Protein AF-A0A455SXG9-F1 (afdb_monomer)

Foldseek 3Di:
DDDDPDPPDPPPPDPDLAQDAQDLVLLLLLLVVVVVDQLCVSCVLVVHHSVVSVVSVVSNCVSNVNDDPVSVNVVHDPVPRDVVSVVVSVVSDDDPPPPD

Structure (mmCIF, N/CA/C/O backbone):
data_AF-A0A455SXG9-F1
#
_entry.id   AF-A0A455SXG9-F1
#
loop_
_atom_site.group_PDB
_atom_site.id
_atom_site.type_symbol
_atom_site.label_atom_id
_atom_site.label_alt_id
_atom_site.label_comp_id
_atom_site.label_as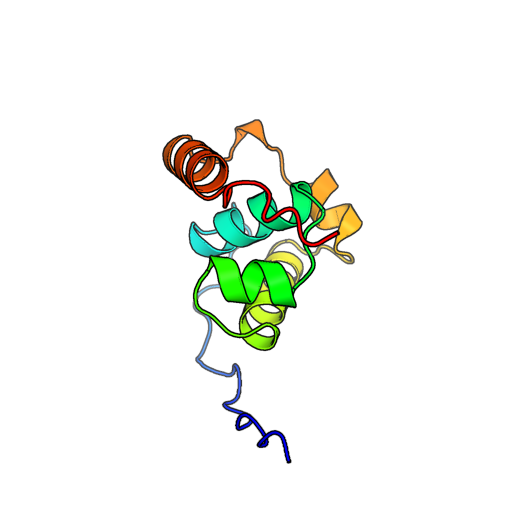ym_id
_atom_site.label_entity_id
_atom_site.label_seq_id
_atom_site.pdbx_PDB_ins_code
_atom_site.Cartn_x
_atom_site.Cartn_y
_atom_site.Cartn_z
_atom_site.occupancy
_atom_site.B_iso_or_equiv
_atom_site.auth_seq_id
_atom_site.auth_comp_id
_atom_site.auth_asym_id
_atom_site.auth_atom_id
_atom_site.pdbx_PDB_model_num
ATOM 1 N N . MET A 1 1 ? -14.819 -14.625 23.506 1.00 37.31 1 MET A N 1
ATOM 2 C CA . MET A 1 1 ? -15.278 -15.018 22.153 1.00 37.31 1 MET A CA 1
ATOM 3 C C . MET A 1 1 ? -15.142 -13.822 21.215 1.00 37.31 1 MET A C 1
ATOM 5 O O . MET A 1 1 ? -15.793 -12.818 21.462 1.00 37.31 1 MET A O 1
ATOM 9 N N . LYS A 1 2 ? -14.296 -13.869 20.178 1.00 40.19 2 LYS A N 1
ATOM 10 C CA . LYS A 1 2 ? -14.354 -12.903 19.065 1.00 40.19 2 LYS A CA 1
ATOM 11 C C . LYS A 1 2 ? -14.509 -13.703 17.779 1.00 40.19 2 LYS A C 1
ATOM 13 O O . LYS A 1 2 ? -13.646 -14.502 17.432 1.00 40.19 2 LYS A O 1
ATOM 18 N N . GLY A 1 3 ? -15.698 -13.568 17.201 1.00 30.19 3 GLY A N 1
ATOM 19 C CA . GLY A 1 3 ? -16.208 -14.388 16.118 1.00 30.19 3 GLY A CA 1
ATOM 20 C C . GLY A 1 3 ? -15.330 -14.326 14.879 1.00 30.19 3 GLY A C 1
ATOM 21 O O . GLY A 1 3 ? -15.020 -13.258 14.359 1.00 30.19 3 GLY A O 1
ATOM 22 N N . SER A 1 4 ? -14.970 -15.520 14.431 1.00 43.25 4 SER A N 1
ATOM 23 C CA . SER A 1 4 ? -14.672 -15.944 13.072 1.00 43.25 4 SER A CA 1
ATOM 24 C C . SER A 1 4 ? -15.289 -15.017 12.016 1.00 43.25 4 SER A C 1
ATOM 26 O O . SER A 1 4 ? -16.421 -15.228 11.583 1.00 43.25 4 SER A O 1
ATOM 28 N N . SER A 1 5 ? -14.561 -13.989 11.569 1.00 4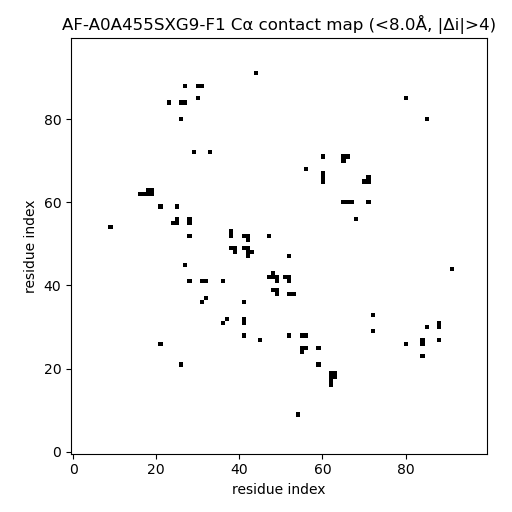4.16 5 SER A N 1
ATOM 29 C CA . SER A 1 5 ? -14.992 -13.221 10.399 1.00 44.16 5 SER A CA 1
ATOM 30 C C . SER A 1 5 ? -14.708 -14.064 9.161 1.00 44.16 5 SER A C 1
ATOM 32 O O . SER A 1 5 ? -13.595 -14.118 8.642 1.00 44.16 5 SER A O 1
ATOM 34 N N . GLN A 1 6 ? -15.737 -14.837 8.820 1.00 45.94 6 GLN A N 1
ATOM 35 C CA . GLN A 1 6 ? -15.998 -15.583 7.601 1.00 45.94 6 GLN A CA 1
ATOM 36 C C . GLN A 1 6 ? -14.950 -15.384 6.494 1.00 45.94 6 GLN A C 1
ATOM 38 O O . GLN A 1 6 ? -14.836 -14.310 5.898 1.00 45.94 6 GLN A O 1
ATOM 43 N N . ARG A 1 7 ? -14.270 -16.479 6.131 1.00 47.94 7 ARG A N 1
ATOM 44 C CA . ARG A 1 7 ? -13.523 -16.607 4.875 1.00 47.94 7 ARG A CA 1
ATOM 45 C C . ARG A 1 7 ? -14.490 -16.382 3.704 1.00 47.94 7 ARG A C 1
ATOM 47 O O . ARG A 1 7 ? -15.130 -17.318 3.235 1.00 47.94 7 ARG A O 1
ATOM 54 N N . ARG A 1 8 ? -14.623 -15.146 3.221 1.00 52.22 8 ARG A N 1
ATOM 55 C CA . ARG A 1 8 ? -15.185 -14.875 1.893 1.00 52.22 8 ARG A CA 1
ATOM 56 C C . ARG A 1 8 ? -14.018 -14.775 0.927 1.00 52.22 8 ARG A C 1
ATOM 58 O O . ARG A 1 8 ? -13.265 -13.808 0.954 1.00 52.22 8 ARG A O 1
ATOM 65 N N . GLY A 1 9 ? -13.841 -15.838 0.145 1.00 47.56 9 GLY A N 1
ATOM 66 C CA . GLY A 1 9 ? -12.748 -16.001 -0.803 1.00 47.56 9 GLY A CA 1
ATOM 67 C C . GLY A 1 9 ? -12.550 -14.762 -1.673 1.00 47.56 9 GLY A C 1
ATOM 68 O O . GLY A 1 9 ? -13.478 -14.279 -2.319 1.00 47.56 9 GLY A O 1
ATOM 69 N N . PHE A 1 10 ? -11.306 -14.288 -1.730 1.00 53.62 10 PHE A N 1
ATOM 70 C CA . PHE A 1 10 ? -10.842 -13.187 -2.583 1.00 53.62 10 PHE A CA 1
ATOM 71 C C . PHE A 1 10 ? -10.806 -13.553 -4.083 1.00 53.62 10 PHE A C 1
ATOM 73 O O . PHE A 1 10 ? -10.069 -12.953 -4.868 1.00 53.62 10 PHE A O 1
ATOM 80 N N . HIS A 1 11 ? -11.622 -14.523 -4.496 1.00 55.16 11 HIS A N 1
ATOM 81 C CA . HIS A 1 11 ? -11.737 -15.034 -5.855 1.00 55.16 11 HIS A CA 1
ATOM 82 C C . HIS A 1 11 ? -12.941 -14.404 -6.568 1.00 55.16 11 HIS A C 1
ATOM 84 O O . HIS A 1 11 ? -13.778 -15.105 -7.129 1.00 55.16 11 HIS A O 1
ATOM 90 N N . ARG A 1 12 ? -13.061 -13.071 -6.568 1.00 53.38 12 ARG A N 1
ATOM 91 C CA . ARG A 1 12 ? -13.802 -12.416 -7.655 1.00 53.38 12 ARG A CA 1
ATOM 92 C C . ARG A 1 12 ? -12.793 -12.071 -8.729 1.00 53.38 12 ARG A C 1
ATOM 94 O O . ARG A 1 12 ? -11.896 -11.275 -8.499 1.00 53.38 12 ARG A O 1
ATOM 101 N N . LYS A 1 13 ? -12.936 -12.778 -9.847 1.00 54.00 13 LYS A N 1
ATOM 102 C CA . LYS A 1 13 ? -12.189 -12.694 -11.104 1.00 54.00 13 LYS A CA 1
ATOM 103 C C . LYS A 1 13 ? -11.677 -11.265 -11.332 1.00 54.00 13 LYS A C 1
ATOM 105 O O . LYS A 1 13 ? -12.444 -10.375 -11.687 1.00 54.00 13 LYS A O 1
ATOM 110 N N . TRP A 1 14 ? -10.400 -11.046 -11.028 1.00 58.59 14 TRP A N 1
ATOM 111 C CA . TRP A 1 14 ? -9.738 -9.761 -11.226 1.00 58.59 14 TRP A CA 1
ATOM 112 C C . TRP A 1 14 ? -9.546 -9.580 -12.734 1.00 58.59 14 TRP A C 1
ATOM 114 O O . TRP A 1 14 ? -9.048 -10.499 -13.381 1.00 58.59 14 TRP A O 1
ATOM 124 N N . GLY A 1 15 ? -10.014 -8.450 -13.277 1.00 57.44 15 GLY A N 1
ATOM 125 C CA . GLY A 1 15 ? -9.903 -8.093 -14.698 1.00 57.44 15 GLY A CA 1
ATOM 126 C C . GLY A 1 15 ? -8.451 -8.018 -15.203 1.00 57.44 15 GLY A C 1
ATOM 127 O O . GLY A 1 15 ? -7.535 -8.369 -14.454 1.00 57.44 15 GLY A O 1
ATOM 128 N N . PRO A 1 16 ? -8.226 -7.586 -16.460 1.00 57.19 16 PRO A N 1
ATOM 129 C CA . PRO A 1 16 ? -6.932 -7.697 -17.134 1.00 57.19 16 PRO A CA 1
ATOM 130 C C . PRO A 1 16 ? -5.786 -7.182 -16.253 1.00 57.19 16 PRO A C 1
ATOM 132 O O . PRO A 1 16 ? -5.835 -6.084 -15.698 1.00 57.19 16 PRO A O 1
ATOM 135 N N . ARG A 1 17 ? -4.784 -8.048 -16.065 1.00 64.31 17 ARG A N 1
ATOM 136 C CA . ARG A 1 17 ? -3.672 -7.918 -15.108 1.00 64.31 17 ARG A CA 1
ATOM 137 C C . ARG A 1 17 ? -2.583 -6.957 -15.589 1.00 64.31 17 ARG A C 1
ATOM 139 O O . ARG A 1 17 ? -1.419 -7.141 -15.251 1.00 64.31 17 ARG A O 1
ATOM 146 N N . GLU A 1 18 ? -2.937 -5.975 -16.406 1.00 68.69 18 GLU A N 1
ATOM 147 C CA . GLU A 1 18 ? -1.939 -5.129 -17.045 1.00 68.69 18 GLU A CA 1
ATOM 148 C C . GLU A 1 18 ? -1.164 -4.327 -15.986 1.00 68.69 18 GLU A C 1
ATOM 150 O O . GLU A 1 18 ? -1.779 -3.687 -15.112 1.00 68.69 18 GLU A O 1
ATOM 155 N N . PRO A 1 19 ? 0.180 -4.393 -16.009 1.00 73.50 19 PRO A N 1
ATOM 156 C CA . PRO A 1 19 ? 1.005 -3.581 -15.135 1.00 73.50 19 PRO A CA 1
ATOM 157 C C . PRO A 1 19 ? 0.702 -2.110 -15.410 1.00 73.50 19 PRO A C 1
ATOM 159 O O . PRO A 1 19 ? 0.673 -1.653 -16.548 1.00 73.50 19 PRO A O 1
ATOM 162 N N . GLY A 1 20 ? 0.425 -1.370 -14.347 1.00 80.12 20 GLY A N 1
ATOM 163 C CA . GLY A 1 20 ? 0.029 0.027 -14.426 1.00 80.12 20 GLY A CA 1
ATOM 164 C C . GLY A 1 20 ? 0.003 0.648 -13.037 1.00 80.12 20 GLY A C 1
ATOM 165 O O . GLY A 1 20 ? 0.141 -0.077 -12.044 1.00 80.12 20 GLY A O 1
ATOM 166 N N . PRO A 1 21 ? -0.193 1.970 -12.939 1.00 82.31 21 PRO A N 1
ATOM 167 C CA . PRO A 1 21 ? -0.143 2.672 -11.665 1.00 82.31 21 PRO A CA 1
ATOM 168 C C . PRO A 1 21 ? -1.161 2.102 -10.661 1.00 82.31 21 PRO A C 1
ATOM 170 O O . PRO A 1 21 ? -2.152 1.462 -11.059 1.00 82.31 21 PRO A O 1
ATOM 173 N N . PRO A 1 22 ? -0.941 2.297 -9.348 1.00 87.31 22 PRO A N 1
ATOM 174 C CA . PRO A 1 22 ? -1.894 1.882 -8.328 1.00 87.31 22 PRO A CA 1
ATOM 175 C C . PRO A 1 22 ? -3.287 2.453 -8.610 1.00 87.31 22 PRO A C 1
ATOM 177 O O . PRO A 1 22 ? -3.448 3.586 -9.061 1.00 87.31 22 PRO A O 1
ATOM 180 N N . ARG A 1 23 ? -4.325 1.658 -8.357 1.00 86.81 23 ARG A N 1
ATOM 181 C CA . ARG A 1 23 ? -5.715 2.136 -8.417 1.00 86.81 23 ARG A CA 1
ATOM 182 C C . ARG A 1 23 ? -6.026 3.037 -7.218 1.00 86.81 23 ARG A C 1
ATOM 184 O O . ARG A 1 23 ? -5.338 2.925 -6.210 1.00 86.81 23 ARG A O 1
ATOM 191 N N . PRO A 1 24 ? -7.109 3.835 -7.228 1.00 85.50 24 PRO A N 1
ATOM 192 C CA . PRO A 1 24 ? -7.414 4.757 -6.127 1.00 85.50 24 PRO A CA 1
ATOM 193 C C . PRO A 1 24 ? -7.416 4.109 -4.731 1.00 85.50 24 PRO A C 1
ATOM 195 O O . PRO A 1 24 ? -6.795 4.618 -3.807 1.00 85.50 24 PRO A O 1
ATOM 198 N N . ARG A 1 25 ? -8.022 2.922 -4.583 1.00 85.81 25 ARG A N 1
ATOM 199 C CA . ARG A 1 25 ? -7.998 2.173 -3.310 1.00 85.81 25 ARG A CA 1
ATOM 200 C C . ARG A 1 25 ? -6.620 1.619 -2.946 1.00 85.81 25 ARG A C 1
ATOM 202 O O . ARG A 1 25 ? -6.327 1.447 -1.772 1.00 85.81 25 ARG A O 1
ATOM 209 N N . GLU A 1 26 ? -5.788 1.314 -3.935 1.00 90.06 26 GLU A N 1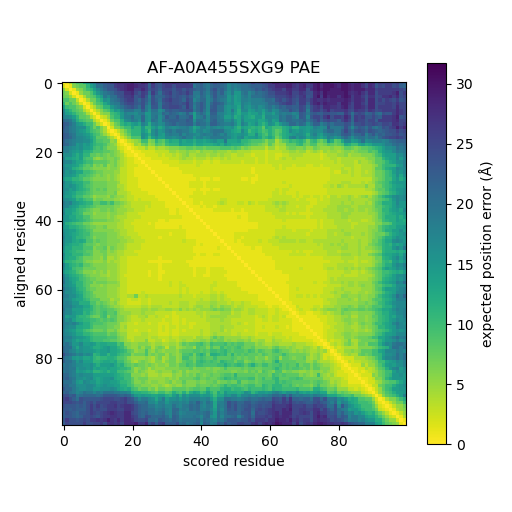
ATOM 210 C CA . GLU A 1 26 ? -4.410 0.863 -3.711 1.00 90.06 26 GLU A CA 1
ATOM 211 C C . GLU A 1 26 ? -3.519 2.044 -3.315 1.00 90.06 26 GLU A C 1
ATOM 213 O O . GLU A 1 26 ? -2.707 1.897 -2.410 1.00 90.06 26 GLU A O 1
ATOM 218 N N . TRP A 1 27 ? -3.733 3.222 -3.910 1.00 90.88 27 TRP A N 1
ATOM 219 C CA . TRP A 1 27 ? -3.132 4.479 -3.467 1.00 90.88 27 TRP A CA 1
ATOM 220 C C . TRP A 1 27 ? -3.499 4.797 -2.021 1.00 90.88 27 TRP A C 1
ATOM 222 O O . TRP A 1 27 ? -2.597 5.037 -1.232 1.00 90.88 27 TRP A O 1
ATOM 232 N N . GLU A 1 28 ? -4.778 4.717 -1.639 1.00 89.12 28 GLU A N 1
ATOM 233 C CA . GLU A 1 28 ? -5.201 4.907 -0.240 1.00 89.12 28 GLU A CA 1
ATOM 234 C C . GLU A 1 28 ? -4.417 3.993 0.722 1.00 89.12 28 GLU A C 1
ATOM 236 O O . GLU A 1 28 ? -3.896 4.466 1.730 1.00 89.12 28 GLU A O 1
ATOM 241 N N . VAL A 1 29 ? -4.247 2.709 0.383 1.00 91.12 29 VAL A N 1
ATOM 242 C CA . VAL A 1 29 ? -3.432 1.784 1.189 1.00 91.12 29 VAL A CA 1
ATOM 243 C C . VAL A 1 29 ? -1.966 2.221 1.225 1.00 91.12 29 VAL A C 1
ATOM 245 O O . VAL A 1 29 ? -1.393 2.311 2.304 1.00 91.12 29 VAL A O 1
ATOM 248 N N . LEU A 1 30 ? -1.346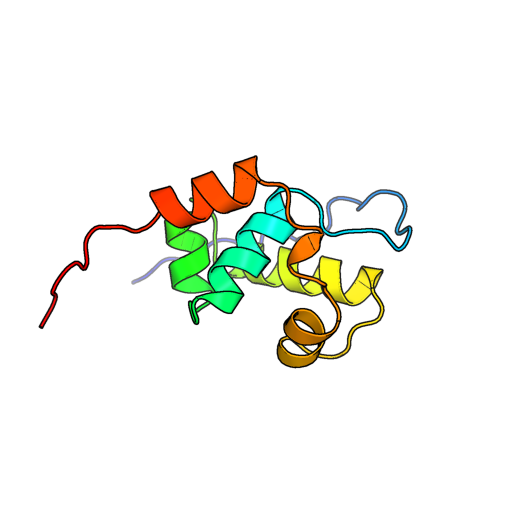 2.523 0.080 1.00 90.62 30 LEU A N 1
ATOM 249 C CA . LEU A 1 30 ? 0.059 2.947 0.010 1.00 90.62 30 LEU A CA 1
ATOM 250 C C . LEU A 1 30 ? 0.340 4.215 0.821 1.00 90.62 30 LEU A C 1
ATOM 252 O O . LEU A 1 30 ? 1.356 4.280 1.510 1.00 90.62 30 LEU A O 1
ATOM 256 N N . LEU A 1 31 ? -0.559 5.199 0.752 1.00 88.50 31 LEU A N 1
ATOM 257 C CA . LEU A 1 31 ? -0.479 6.452 1.501 1.00 88.50 31 LEU A CA 1
ATOM 258 C C . LEU A 1 31 ? -0.401 6.174 3.005 1.00 88.50 31 LEU A C 1
ATOM 260 O O . LEU A 1 31 ? 0.465 6.707 3.693 1.00 88.50 31 LEU A O 1
ATOM 264 N N . LEU A 1 32 ? -1.269 5.294 3.503 1.00 88.62 32 LEU A N 1
ATOM 265 C CA . LEU A 1 32 ? -1.320 4.939 4.917 1.00 88.62 32 LEU A CA 1
ATOM 266 C C . LEU A 1 32 ? -0.150 4.032 5.333 1.00 88.62 32 LEU A C 1
ATOM 268 O O . LEU A 1 32 ? 0.412 4.220 6.408 1.00 88.62 32 LEU A O 1
ATOM 272 N N . LEU A 1 33 ? 0.298 3.120 4.462 1.00 89.75 33 LEU A N 1
ATOM 273 C CA . LEU A 1 33 ? 1.504 2.317 4.700 1.00 89.75 33 LEU A CA 1
ATOM 274 C C . LEU A 1 33 ? 2.759 3.191 4.837 1.00 89.75 33 LEU A C 1
ATOM 276 O O . LEU A 1 33 ? 3.634 2.856 5.632 1.00 89.75 33 LEU A O 1
ATOM 280 N N . ARG A 1 34 ? 2.859 4.285 4.067 1.00 88.12 34 ARG A N 1
ATOM 281 C CA . ARG A 1 34 ? 3.967 5.256 4.150 1.00 88.12 34 ARG A CA 1
ATOM 282 C C . ARG A 1 34 ? 3.952 6.082 5.428 1.00 88.12 34 ARG A C 1
ATOM 284 O O . ARG A 1 34 ? 5.010 6.518 5.859 1.00 88.12 34 ARG A O 1
ATOM 291 N N . GLN A 1 35 ? 2.785 6.250 6.046 1.00 86.19 35 GLN A N 1
ATOM 292 C CA . GLN A 1 35 ? 2.654 6.860 7.373 1.00 86.19 35 GLN A CA 1
ATOM 293 C C . GLN A 1 35 ? 3.089 5.911 8.504 1.00 86.19 35 GLN A C 1
ATOM 295 O O . GLN A 1 35 ? 3.025 6.290 9.666 1.00 86.19 35 GLN A O 1
ATOM 300 N N . GLY A 1 36 ? 3.520 4.686 8.182 1.00 89.25 36 GLY A N 1
ATOM 301 C CA . GLY A 1 36 ? 3.943 3.690 9.165 1.00 89.25 36 GLY A CA 1
ATOM 302 C C . GLY A 1 36 ? 2.803 2.850 9.738 1.00 89.25 36 GLY A C 1
ATOM 303 O O . GLY A 1 36 ? 3.063 2.017 10.597 1.00 89.25 36 GLY A O 1
ATOM 304 N N . LEU A 1 37 ? 1.572 3.014 9.243 1.00 90.69 37 LEU A N 1
ATOM 305 C CA . LEU A 1 37 ? 0.423 2.288 9.776 1.00 90.69 37 LEU A CA 1
ATOM 306 C C . LEU A 1 37 ? 0.470 0.789 9.462 1.00 90.69 37 LEU A C 1
ATOM 308 O O . LEU A 1 37 ? 0.952 0.343 8.406 1.00 90.69 37 LEU A O 1
ATOM 312 N N . GLU A 1 38 ? -0.088 0.016 10.385 1.00 92.06 38 GLU A N 1
ATOM 313 C CA . GLU A 1 38 ? -0.303 -1.419 10.248 1.00 92.06 38 GLU A CA 1
ATOM 314 C C . GLU A 1 38 ? -1.615 -1.740 9.516 1.00 92.06 38 GLU A C 1
ATOM 316 O O . GLU A 1 38 ? -2.527 -0.917 9.414 1.00 92.06 38 GLU A O 1
ATOM 321 N N . ASP A 1 39 ? -1.741 -2.970 9.003 1.00 91.44 39 ASP A N 1
ATOM 322 C CA . ASP A 1 39 ? -2.906 -3.403 8.217 1.00 91.44 39 ASP A CA 1
ATOM 323 C C . ASP A 1 39 ? -4.239 -3.188 8.956 1.00 91.44 39 ASP A C 1
ATOM 325 O O . ASP A 1 39 ? -5.247 -2.862 8.328 1.00 91.44 39 ASP A O 1
ATOM 329 N N . ASP A 1 40 ? -4.253 -3.378 10.279 1.00 90.69 40 ASP A N 1
ATOM 330 C CA . ASP A 1 40 ? -5.433 -3.203 11.129 1.00 90.69 40 ASP A CA 1
ATOM 331 C C . ASP A 1 40 ? -5.828 -1.729 11.289 1.00 90.69 40 ASP A C 1
ATOM 333 O O . ASP A 1 40 ? -7.015 -1.397 11.266 1.00 90.69 40 ASP A O 1
ATOM 337 N N . GLU A 1 41 ? -4.858 -0.824 11.387 1.00 91.25 41 GLU A N 1
ATOM 338 C CA . GLU A 1 41 ? -5.104 0.619 11.460 1.00 91.25 41 GLU A CA 1
ATOM 339 C C . GLU A 1 41 ? -5.588 1.159 10.112 1.00 91.25 41 GLU A C 1
ATOM 341 O O . GLU A 1 41 ? -6.564 1.909 10.042 1.00 91.25 41 GLU A O 1
ATOM 346 N N . ILE A 1 42 ? -4.966 0.699 9.024 1.00 90.06 42 ILE A N 1
ATOM 347 C CA . ILE A 1 42 ? -5.381 0.990 7.647 1.00 90.06 42 ILE A CA 1
ATOM 348 C C . ILE A 1 42 ? -6.816 0.516 7.422 1.00 90.06 42 ILE A C 1
ATOM 350 O O . ILE A 1 42 ? -7.645 1.254 6.889 1.00 90.06 42 ILE A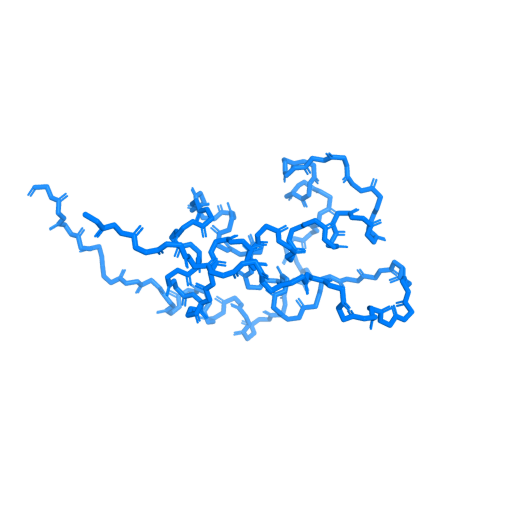 O 1
ATOM 354 N N . ALA A 1 43 ? -7.130 -0.703 7.861 1.00 88.56 43 ALA A N 1
ATOM 355 C CA . ALA A 1 43 ? -8.459 -1.281 7.747 1.00 88.56 43 ALA A CA 1
ATOM 356 C C . ALA A 1 43 ? -9.515 -0.436 8.467 1.00 88.56 43 ALA A C 1
ATOM 358 O O . ALA A 1 43 ? -10.545 -0.119 7.867 1.00 88.56 43 ALA A O 1
ATOM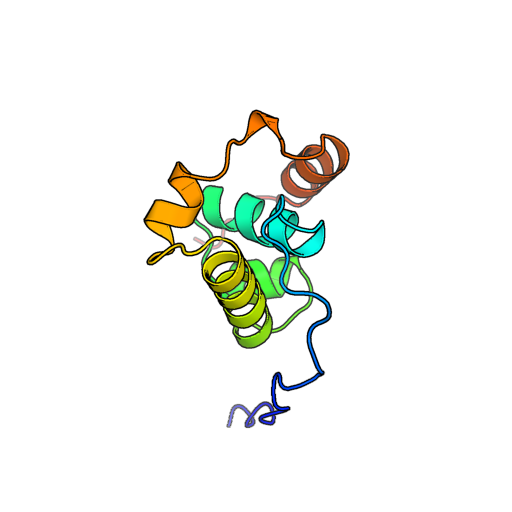 359 N N . ARG A 1 44 ? -9.237 -0.009 9.708 1.00 89.56 44 ARG A N 1
ATOM 360 C CA . ARG A 1 44 ? -10.118 0.890 10.473 1.00 89.56 44 ARG A CA 1
ATOM 361 C C . ARG A 1 44 ? -10.339 2.213 9.743 1.00 89.56 44 ARG A C 1
ATOM 363 O O . ARG A 1 44 ? -11.482 2.629 9.582 1.00 89.56 44 ARG A O 1
ATOM 370 N N . ARG A 1 45 ? -9.269 2.836 9.244 1.00 87.38 45 ARG A N 1
ATOM 371 C CA . ARG A 1 45 ? -9.317 4.149 8.576 1.00 87.38 45 ARG A CA 1
ATOM 372 C C . ARG A 1 45 ? -10.032 4.106 7.223 1.00 87.38 45 ARG A C 1
ATOM 374 O O . ARG A 1 45 ? -10.679 5.071 6.834 1.00 87.38 45 ARG A O 1
ATOM 381 N N . MET A 1 46 ? -9.952 2.976 6.520 1.00 86.94 46 MET A N 1
ATOM 382 C CA . MET A 1 46 ? -10.622 2.751 5.233 1.00 86.94 46 MET A CA 1
ATOM 383 C C . MET A 1 46 ? -12.021 2.118 5.356 1.00 86.94 46 MET A C 1
ATOM 385 O O . MET A 1 46 ? -12.700 1.965 4.338 1.00 86.94 46 MET A O 1
ATOM 389 N N . GLY A 1 47 ? -12.456 1.720 6.559 1.00 86.75 47 GLY A N 1
ATOM 390 C CA . GLY A 1 47 ? -13.738 1.036 6.779 1.00 86.75 47 GLY A CA 1
ATOM 391 C C . GLY A 1 47 ? -13.812 -0.369 6.161 1.00 86.75 47 GLY A C 1
ATOM 392 O O . GLY A 1 47 ? -14.877 -0.799 5.719 1.00 86.75 47 GLY A O 1
ATOM 393 N N . ILE A 1 48 ? -12.683 -1.081 6.082 1.00 87.00 48 ILE A N 1
ATOM 394 C CA . ILE A 1 48 ? -12.572 -2.440 5.518 1.00 87.00 48 ILE A CA 1
ATOM 395 C C . ILE A 1 48 ? -11.925 -3.401 6.527 1.00 87.00 48 ILE A C 1
ATOM 397 O O . ILE A 1 48 ? -11.686 -3.045 7.673 1.00 87.00 48 ILE A O 1
ATOM 401 N N . THR A 1 49 ? -11.654 -4.648 6.127 1.00 88.69 49 THR A N 1
ATOM 402 C CA . THR A 1 49 ? -10.947 -5.623 6.982 1.00 88.69 49 THR A CA 1
ATOM 403 C C . THR A 1 49 ? -9.444 -5.631 6.699 1.00 88.69 49 THR A C 1
ATOM 405 O O . THR A 1 49 ? -9.040 -5.412 5.555 1.00 88.69 49 THR A O 1
ATOM 408 N N . ALA A 1 50 ? -8.615 -5.989 7.687 1.00 90.00 50 ALA A N 1
ATOM 409 C CA . ALA A 1 50 ? -7.167 -6.158 7.498 1.00 90.00 50 ALA A CA 1
ATOM 410 C C . ALA A 1 50 ? -6.836 -7.191 6.402 1.00 90.00 50 ALA A C 1
ATOM 412 O O . ALA A 1 50 ? -5.912 -7.017 5.611 1.00 90.00 50 ALA A O 1
ATOM 413 N N . SER A 1 51 ? -7.657 -8.239 6.264 1.00 87.44 51 SER A N 1
ATOM 414 C CA . SER A 1 51 ? -7.525 -9.203 5.162 1.00 87.44 51 SER A CA 1
ATOM 415 C C . SER A 1 51 ? -7.762 -8.556 3.792 1.00 87.44 51 SER A C 1
ATOM 417 O O . SER A 1 51 ? -7.083 -8.890 2.822 1.00 87.44 51 SER A O 1
ATOM 419 N N . THR A 1 52 ? -8.698 -7.606 3.702 1.00 89.38 52 THR A N 1
ATOM 420 C CA . THR A 1 52 ? -8.942 -6.826 2.481 1.00 89.38 52 THR A CA 1
ATOM 421 C C . THR A 1 52 ? -7.746 -5.932 2.156 1.00 89.38 52 THR A C 1
ATOM 423 O O . THR A 1 52 ? -7.334 -5.897 0.997 1.00 89.38 52 THR A O 1
ATOM 426 N N . VAL A 1 53 ? -7.141 -5.286 3.161 1.00 92.06 53 VAL A N 1
ATOM 427 C CA . VAL A 1 53 ? -5.905 -4.492 3.011 1.00 92.06 53 VAL A CA 1
ATOM 428 C C . VAL A 1 53 ? -4.771 -5.353 2.451 1.00 92.06 53 VAL A C 1
ATOM 430 O O . VAL A 1 53 ? -4.220 -5.032 1.399 1.00 92.06 53 VAL A O 1
ATOM 433 N N . ARG A 1 54 ? -4.493 -6.510 3.065 1.00 91.25 54 ARG A N 1
ATOM 434 C CA . ARG A 1 54 ? -3.489 -7.469 2.563 1.00 91.25 54 ARG A CA 1
ATOM 435 C C . ARG A 1 54 ? -3.779 -7.912 1.133 1.00 91.25 54 ARG A C 1
ATOM 437 O O . ARG A 1 54 ? -2.860 -8.029 0.328 1.00 91.25 54 ARG A O 1
ATOM 444 N N . GLY A 1 55 ? -5.053 -8.109 0.796 1.00 90.38 55 GLY A N 1
ATOM 445 C CA . GLY A 1 55 ? -5.494 -8.404 -0.565 1.00 90.38 55 GLY A CA 1
ATOM 446 C C . GLY A 1 55 ? -5.179 -7.282 -1.560 1.00 90.38 55 GLY A C 1
ATOM 447 O O . GLY A 1 55 ? -4.740 -7.571 -2.672 1.00 90.38 55 GLY A O 1
ATOM 448 N N . HIS A 1 56 ? -5.363 -6.015 -1.176 1.00 90.1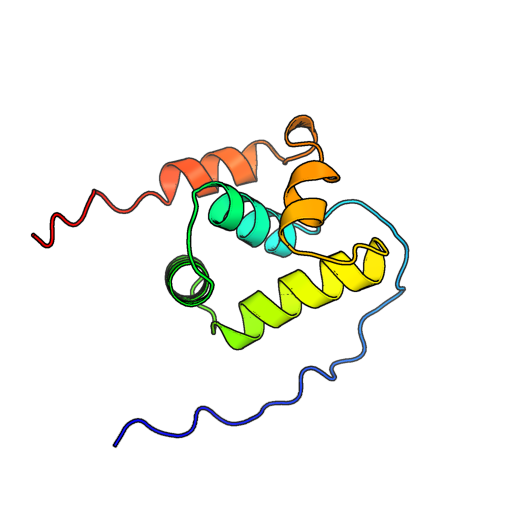2 56 HIS A N 1
ATOM 449 C CA . HIS A 1 56 ? -4.962 -4.867 -1.995 1.00 90.12 56 HIS A CA 1
ATOM 450 C C . HIS A 1 56 ? -3.443 -4.830 -2.210 1.00 90.12 56 HIS A C 1
ATOM 452 O O . HIS A 1 56 ? -2.999 -4.729 -3.352 1.00 90.12 56 HIS A O 1
ATOM 458 N N . ILE A 1 57 ? -2.656 -4.998 -1.141 1.00 91.50 57 ILE A N 1
ATOM 459 C CA . ILE A 1 57 ? -1.184 -5.016 -1.200 1.00 91.50 57 ILE A CA 1
ATOM 460 C C . ILE A 1 57 ? -0.687 -6.162 -2.085 1.00 91.50 57 ILE A C 1
ATOM 462 O O . ILE A 1 57 ? 0.169 -5.953 -2.942 1.00 91.50 57 ILE A O 1
ATOM 466 N N . TYR A 1 58 ? -1.231 -7.367 -1.900 1.00 89.94 58 TYR A N 1
ATOM 467 C CA . TYR A 1 58 ? -0.873 -8.542 -2.692 1.00 89.94 58 TYR A CA 1
ATOM 468 C C . TYR A 1 58 ? -1.155 -8.327 -4.178 1.00 89.94 58 TYR A C 1
ATOM 470 O O . TYR A 1 58 ? -0.273 -8.563 -4.990 1.00 89.94 58 TYR A O 1
ATOM 478 N N . ARG A 1 59 ? -2.343 -7.832 -4.547 1.00 86.25 59 ARG A N 1
ATOM 479 C CA . ARG A 1 59 ? -2.682 -7.594 -5.962 1.00 86.25 59 ARG A CA 1
ATOM 480 C C . ARG A 1 59 ? -1.806 -6.542 -6.605 1.00 86.25 59 ARG A C 1
ATOM 482 O O . ARG A 1 59 ? -1.444 -6.686 -7.766 1.00 86.25 59 ARG A O 1
ATOM 489 N N . LEU A 1 60 ? -1.504 -5.478 -5.872 1.00 88.62 60 LEU A N 1
ATOM 490 C CA . LEU A 1 60 ? -0.631 -4.436 -6.377 1.00 88.62 60 LEU A CA 1
ATOM 491 C C . LEU A 1 60 ? 0.781 -4.989 -6.613 1.00 88.62 60 LEU A C 1
ATOM 493 O O . LEU A 1 60 ? 1.352 -4.764 -7.673 1.00 88.62 60 LEU A O 1
ATOM 497 N N . ARG A 1 61 ? 1.304 -5.771 -5.664 1.00 89.19 61 ARG A N 1
ATOM 498 C CA . ARG A 1 61 ? 2.596 -6.455 -5.789 1.00 89.19 61 ARG A CA 1
ATOM 499 C C . ARG A 1 61 ? 2.627 -7.453 -6.940 1.00 89.19 61 ARG A C 1
ATOM 501 O O . ARG A 1 61 ? 3.548 -7.398 -7.738 1.00 89.19 61 ARG A O 1
ATOM 508 N N . ASP A 1 62 ? 1.618 -8.312 -7.042 1.00 88.19 62 ASP A N 1
ATOM 509 C CA . ASP A 1 62 ? 1.476 -9.315 -8.103 1.00 88.19 62 ASP A CA 1
ATOM 510 C C . ASP A 1 62 ? 1.453 -8.653 -9.488 1.00 88.19 62 ASP A C 1
ATOM 512 O O . ASP A 1 62 ? 2.214 -9.027 -10.374 1.00 88.19 62 ASP A O 1
ATOM 516 N N . ARG A 1 63 ? 0.664 -7.581 -9.641 1.00 87.31 63 ARG A N 1
ATOM 517 C CA . ARG A 1 63 ? 0.547 -6.823 -10.894 1.00 87.31 63 ARG A CA 1
ATOM 518 C C . ARG A 1 63 ? 1.822 -6.068 -11.274 1.00 87.31 63 ARG A C 1
ATOM 520 O O . ARG A 1 63 ? 2.075 -5.880 -12.457 1.00 87.31 63 ARG A O 1
ATOM 527 N N . LEU A 1 64 ? 2.601 -5.616 -10.290 1.00 87.25 64 LEU A N 1
ATOM 528 C CA . LEU A 1 64 ? 3.854 -4.884 -10.507 1.00 87.25 64 LEU A CA 1
ATOM 529 C C . LEU A 1 64 ? 5.104 -5.782 -10.469 1.00 87.25 64 LEU A C 1
ATOM 531 O O . LEU A 1 64 ? 6.207 -5.279 -10.664 1.00 87.25 64 LEU A O 1
ATOM 535 N N . GLY A 1 65 ? 4.959 -7.084 -10.198 1.00 89.00 65 GLY A N 1
ATOM 536 C CA . GLY A 1 65 ? 6.085 -8.008 -10.033 1.00 89.00 65 GLY A CA 1
ATOM 537 C C . GLY A 1 65 ? 6.976 -7.698 -8.821 1.00 89.00 65 GLY A C 1
ATOM 538 O O . GLY A 1 65 ? 8.176 -7.947 -8.862 1.00 89.00 65 GLY A O 1
ATOM 539 N N . ILE A 1 66 ? 6.413 -7.120 -7.755 1.00 91.00 66 ILE A N 1
ATOM 540 C CA . ILE A 1 66 ? 7.160 -6.643 -6.582 1.00 91.00 66 ILE A CA 1
ATOM 541 C C . ILE A 1 66 ? 7.153 -7.686 -5.463 1.00 91.00 66 ILE A C 1
ATOM 543 O O . ILE A 1 66 ? 6.100 -8.126 -4.985 1.00 91.00 66 ILE A O 1
ATOM 547 N N . ALA A 1 67 ? 8.337 -8.027 -4.962 1.00 88.12 67 ALA A N 1
ATOM 548 C CA . ALA A 1 67 ? 8.497 -9.138 -4.038 1.00 88.12 67 ALA A CA 1
ATOM 549 C C . ALA A 1 67 ? 8.132 -8.780 -2.596 1.00 88.12 67 ALA A C 1
ATOM 551 O O . ALA A 1 67 ? 7.788 -9.673 -1.825 1.00 88.12 67 ALA A O 1
ATOM 552 N N . SER A 1 68 ? 8.151 -7.503 -2.201 1.00 88.38 68 SER A N 1
ATOM 553 C CA . SER A 1 68 ? 8.000 -7.127 -0.788 1.00 88.38 68 SER A CA 1
ATOM 554 C C . SER A 1 68 ? 7.321 -5.771 -0.557 1.00 88.38 68 SER A C 1
ATOM 556 O O . SER A 1 68 ? 7.271 -4.915 -1.435 1.00 88.38 68 SER A O 1
ATOM 558 N N . ARG A 1 69 ? 6.766 -5.573 0.653 1.00 86.44 69 ARG A N 1
ATOM 559 C CA . ARG A 1 69 ? 6.135 -4.301 1.071 1.00 86.44 69 ARG A CA 1
ATOM 560 C C . ARG A 1 69 ? 7.129 -3.140 1.019 1.00 86.44 69 ARG A C 1
ATOM 562 O O . ARG A 1 69 ? 6.756 -2.057 0.595 1.00 86.44 69 ARG A O 1
ATOM 569 N N . ALA A 1 70 ? 8.373 -3.358 1.441 1.00 88.06 70 ALA A N 1
ATOM 570 C CA . ALA A 1 70 ? 9.403 -2.322 1.404 1.00 88.06 70 ALA A CA 1
ATOM 571 C C . ALA A 1 70 ? 9.724 -1.906 -0.039 1.00 88.06 70 ALA A C 1
ATOM 573 O O . ALA A 1 70 ? 9.694 -0.722 -0.362 1.00 88.06 70 ALA A O 1
ATOM 574 N N . GLU A 1 71 ? 9.924 -2.883 -0.927 1.00 88.88 71 GLU A N 1
ATOM 575 C CA . GLU A 1 71 ? 10.159 -2.632 -2.351 1.00 88.88 71 GLU A CA 1
ATOM 576 C C . GLU A 1 71 ? 8.967 -1.923 -3.012 1.00 88.88 71 GLU A C 1
ATOM 578 O O . GLU A 1 71 ? 9.154 -1.046 -3.850 1.00 88.88 71 GLU A O 1
ATOM 583 N N . LEU A 1 72 ? 7.739 -2.223 -2.577 1.00 88.75 72 LEU A N 1
ATOM 584 C CA . LEU A 1 72 ? 6.531 -1.532 -3.026 1.00 88.75 72 LEU A CA 1
ATOM 585 C C . LEU A 1 72 ? 6.586 -0.028 -2.738 1.00 88.75 72 LEU A C 1
ATOM 587 O O . LEU A 1 72 ? 6.246 0.781 -3.598 1.00 88.75 72 LEU A O 1
ATOM 591 N N . LEU A 1 73 ? 7.035 0.348 -1.539 1.00 88.38 73 LEU A N 1
ATOM 592 C CA . LEU A 1 73 ? 7.166 1.749 -1.149 1.00 88.38 73 LEU A CA 1
ATOM 593 C C . LEU A 1 73 ? 8.300 2.458 -1.894 1.00 88.38 73 LEU A C 1
ATOM 595 O O . LEU A 1 73 ? 8.176 3.653 -2.136 1.00 88.38 73 LEU A O 1
ATOM 599 N N . GLN A 1 74 ? 9.358 1.737 -2.271 1.00 88.25 74 GLN A N 1
ATOM 600 C CA . GLN A 1 74 ? 10.500 2.281 -3.011 1.00 88.25 74 GLN A CA 1
ATOM 601 C C . GLN A 1 74 ? 10.220 2.446 -4.511 1.00 88.25 74 GLN A C 1
ATOM 603 O O . GLN A 1 74 ? 10.590 3.457 -5.097 1.00 88.25 74 GLN A O 1
ATOM 608 N N . ARG A 1 75 ? 9.579 1.455 -5.144 1.00 86.69 75 ARG A N 1
ATOM 609 C CA . ARG A 1 75 ? 9.342 1.416 -6.599 1.00 86.69 75 ARG A CA 1
ATOM 610 C C . ARG A 1 75 ? 8.226 2.347 -7.057 1.00 86.69 75 ARG A C 1
ATOM 612 O O . ARG A 1 75 ? 8.198 2.710 -8.228 1.00 86.69 75 ARG A O 1
ATOM 619 N N . ILE A 1 76 ? 7.283 2.678 -6.177 1.00 86.12 76 ILE A N 1
ATOM 620 C CA . ILE A 1 76 ? 6.135 3.515 -6.532 1.00 86.12 76 ILE A CA 1
ATOM 621 C C . ILE A 1 76 ? 6.482 4.979 -6.235 1.00 86.12 76 ILE A C 1
ATOM 623 O O . ILE A 1 76 ? 6.586 5.341 -5.064 1.00 86.12 76 ILE A O 1
ATOM 627 N N . PRO A 1 77 ? 6.654 5.840 -7.250 1.00 82.19 77 PRO A N 1
ATOM 628 C CA . PRO A 1 77 ? 6.948 7.256 -7.035 1.00 82.19 77 PRO A CA 1
ATOM 629 C C . PRO A 1 77 ? 5.772 7.956 -6.345 1.00 82.19 77 PRO A C 1
ATOM 631 O O . PRO A 1 77 ? 4.614 7.753 -6.715 1.00 82.19 77 PRO A O 1
ATOM 634 N N . TRP A 1 78 ? 6.056 8.776 -5.327 1.00 74.44 78 TRP A N 1
ATOM 635 C CA . TRP A 1 78 ? 5.016 9.546 -4.624 1.00 74.44 78 TRP A CA 1
ATOM 636 C C . TRP A 1 78 ? 4.362 10.587 -5.532 1.00 74.44 78 TRP A C 1
ATOM 638 O O . TRP A 1 78 ? 3.197 10.926 -5.371 1.00 74.44 78 TRP A O 1
ATOM 648 N N . GLU A 1 79 ? 5.132 11.086 -6.490 1.00 76.56 79 GLU A N 1
ATOM 649 C CA . GLU A 1 79 ? 4.808 12.176 -7.402 1.00 76.56 79 GLU A CA 1
ATOM 650 C C . GLU A 1 79 ? 3.637 11.816 -8.322 1.00 76.56 79 GLU A C 1
ATOM 652 O O . GLU A 1 79 ? 2.951 12.694 -8.834 1.00 76.56 79 GLU A O 1
ATOM 657 N N . GLN A 1 80 ? 3.384 10.516 -8.502 1.00 76.56 80 GLN A N 1
ATOM 658 C CA . GLN A 1 80 ? 2.248 10.001 -9.263 1.00 76.56 80 GLN A CA 1
ATOM 659 C C . GLN A 1 80 ? 0.983 9.827 -8.412 1.00 76.56 80 GLN A C 1
ATOM 661 O O . GLN A 1 80 ? -0.047 9.402 -8.936 1.00 76.56 80 GLN A O 1
ATOM 666 N N . CYS A 1 81 ? 1.035 10.123 -7.108 1.00 76.69 81 CYS A N 1
ATOM 667 C CA . CYS A 1 81 ? -0.146 10.059 -6.262 1.00 76.69 81 CYS A CA 1
ATOM 668 C C . CYS A 1 81 ? -1.117 11.187 -6.644 1.00 76.69 81 CYS A C 1
ATOM 670 O O . CYS A 1 81 ? -0.736 12.357 -6.542 1.00 76.69 81 CYS A O 1
ATOM 672 N N . PRO A 1 82 ? -2.381 10.878 -6.985 1.00 76.44 82 PRO A N 1
ATOM 673 C CA . PRO A 1 82 ? -3.383 11.897 -7.270 1.00 76.44 82 PRO A CA 1
ATOM 674 C C . PRO A 1 82 ? -3.526 12.872 -6.089 1.00 76.44 82 PRO A C 1
ATOM 676 O O . PRO A 1 82 ? -3.639 12.412 -4.941 1.00 76.44 82 PRO A O 1
ATOM 679 N N . PRO A 1 83 ? -3.508 14.196 -6.322 1.00 74.12 83 PRO A N 1
ATOM 680 C CA . PRO A 1 83 ? -3.536 15.196 -5.255 1.00 74.12 83 PRO A CA 1
ATOM 681 C C . PRO A 1 83 ? -4.802 15.099 -4.393 1.00 74.12 83 PRO A C 1
ATOM 683 O O . PRO A 1 83 ? -4.742 15.320 -3.184 1.00 74.12 83 PRO A O 1
ATOM 686 N N . GLU A 1 84 ? -5.934 14.673 -4.958 1.00 79.62 84 GLU A N 1
ATOM 687 C CA . GLU A 1 84 ? -7.174 14.441 -4.215 1.00 79.62 84 GLU A CA 1
ATOM 688 C C . GLU A 1 84 ? -7.049 13.309 -3.1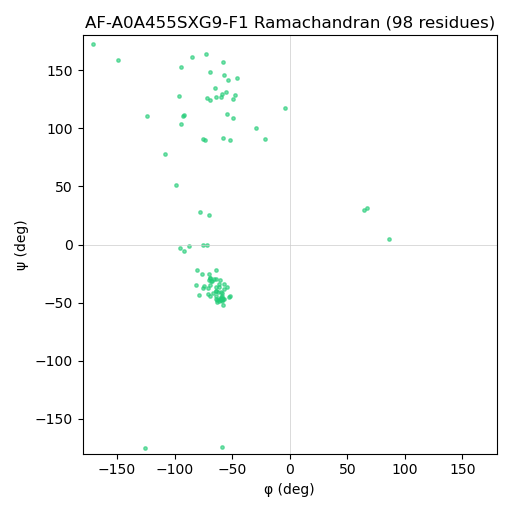82 1.00 79.62 84 GLU A C 1
ATOM 690 O O . GLU A 1 84 ? -7.692 13.343 -2.130 1.00 79.62 84 GLU A O 1
ATOM 695 N N . LEU A 1 85 ? -6.194 12.315 -3.438 1.00 75.06 85 LEU A N 1
ATOM 696 C CA . LEU A 1 85 ? -5.925 11.235 -2.490 1.00 75.06 85 LEU A CA 1
ATOM 697 C C . LEU A 1 85 ? -4.907 11.662 -1.435 1.00 75.06 85 LEU A C 1
ATOM 699 O O . LEU A 1 85 ? -5.069 11.292 -0.274 1.00 75.06 85 LEU A O 1
ATOM 703 N N . GLN A 1 86 ? -3.924 12.491 -1.804 1.00 72.50 86 GLN A N 1
ATOM 704 C CA . GLN A 1 86 ? -3.010 13.111 -0.839 1.00 72.50 86 GLN A CA 1
ATOM 705 C C . GLN A 1 86 ? -3.793 13.963 0.169 1.00 72.50 86 GLN A C 1
ATOM 707 O O . GLN A 1 86 ? -3.627 13.793 1.376 1.00 72.50 86 GLN A O 1
ATOM 712 N N . ALA A 1 87 ? -4.720 14.798 -0.317 1.00 72.06 87 ALA A N 1
ATOM 713 C CA . ALA A 1 87 ? -5.604 15.603 0.520 1.00 72.06 87 ALA A CA 1
ATOM 714 C C . ALA A 1 87 ? -6.473 14.728 1.435 1.00 72.06 87 ALA A C 1
ATOM 716 O O . ALA A 1 87 ? -6.561 14.987 2.631 1.00 72.06 87 ALA A O 1
ATOM 717 N N . ARG A 1 88 ? -7.065 13.643 0.915 1.00 69.75 88 ARG A N 1
ATOM 718 C CA . ARG A 1 88 ? -7.860 12.704 1.728 1.00 69.75 88 ARG A CA 1
ATOM 719 C C . ARG A 1 88 ? -7.022 11.989 2.785 1.00 69.75 88 ARG A C 1
ATOM 721 O O . ARG A 1 88 ? -7.500 11.837 3.900 1.00 69.75 88 ARG A O 1
ATOM 728 N N . ALA A 1 89 ? -5.794 11.580 2.480 1.00 68.25 89 ALA A N 1
ATOM 729 C CA . ALA A 1 89 ? -4.902 10.964 3.462 1.00 68.25 89 ALA A CA 1
ATOM 730 C C . ALA A 1 89 ? -4.415 11.957 4.531 1.00 68.25 89 ALA A C 1
ATOM 732 O O . ALA A 1 89 ? -4.281 11.564 5.689 1.00 68.25 89 ALA A O 1
ATOM 733 N N . ALA A 1 90 ? -4.194 13.223 4.161 1.00 66.25 90 ALA A N 1
ATOM 734 C CA . ALA A 1 90 ? -3.844 14.301 5.086 1.00 66.25 90 ALA A CA 1
ATOM 735 C C . ALA A 1 90 ? -5.018 14.676 6.010 1.00 66.25 90 ALA A C 1
ATOM 737 O O . ALA A 1 90 ? -4.841 14.789 7.220 1.00 66.25 90 ALA A O 1
ATOM 738 N N . LEU A 1 91 ? -6.230 14.798 5.455 1.00 63.09 91 LEU A N 1
ATOM 739 C CA . LEU A 1 91 ? -7.465 15.050 6.209 1.00 63.09 91 LEU A CA 1
ATOM 740 C C . LEU A 1 91 ? -7.881 13.857 7.069 1.00 63.09 91 LEU A C 1
ATOM 742 O O . LEU A 1 91 ? -8.519 14.030 8.100 1.00 63.09 91 LEU A O 1
ATOM 746 N N . ALA A 1 92 ? -7.530 12.639 6.653 1.00 57.19 92 ALA A N 1
ATOM 747 C CA . ALA A 1 92 ? -7.866 11.437 7.392 1.00 57.19 92 ALA A CA 1
ATOM 748 C C . ALA A 1 92 ? -7.058 11.287 8.680 1.00 57.19 92 ALA A C 1
ATOM 750 O O . ALA A 1 92 ? -7.210 10.248 9.312 1.00 57.19 92 ALA A O 1
ATOM 751 N N . SER A 1 93 ? -6.136 12.192 9.047 1.00 46.22 93 SER A N 1
ATOM 752 C CA . SER A 1 93 ? -5.541 12.166 10.392 1.00 46.22 93 SER A CA 1
ATOM 753 C C . SER A 1 93 ? -6.683 12.200 11.404 1.00 46.22 93 SER A C 1
ATOM 755 O O . SER A 1 93 ? -7.362 13.225 11.478 1.00 46.22 93 SER A O 1
ATOM 757 N N . PRO A 1 94 ? -6.948 11.133 12.187 1.00 50.41 94 PRO A N 1
ATOM 758 C CA . PRO A 1 94 ? -7.643 11.386 13.434 1.00 50.41 94 PRO A CA 1
ATOM 759 C C . PRO A 1 94 ? -6.775 12.401 14.204 1.00 50.41 94 PRO A C 1
ATOM 761 O O . PRO A 1 94 ? -5.543 12.350 14.071 1.00 50.41 94 PRO A O 1
ATOM 764 N N . PRO A 1 95 ? -7.355 13.331 14.991 1.00 43.03 95 PRO A N 1
ATOM 765 C CA . PRO A 1 95 ? -6.557 13.996 16.020 1.00 43.03 95 PRO A CA 1
ATOM 766 C C . PRO A 1 95 ? -5.763 12.903 16.747 1.00 43.03 95 PRO A C 1
ATOM 768 O O . PRO A 1 95 ? -6.311 11.798 16.874 1.00 43.03 95 PRO A O 1
ATOM 771 N N . PRO A 1 96 ? -4.503 13.140 17.168 1.00 46.00 96 PRO A N 1
ATOM 772 C CA . PRO A 1 96 ? -3.817 12.177 18.013 1.00 46.00 96 PRO A CA 1
ATOM 773 C C . PRO A 1 96 ? -4.801 11.851 19.128 1.00 46.00 96 PRO A C 1
ATOM 775 O O . PRO A 1 96 ? -5.146 12.711 19.938 1.00 46.00 96 PRO A O 1
ATOM 778 N N . THR A 1 97 ? -5.356 10.640 19.103 1.00 44.28 97 THR A N 1
ATOM 779 C CA . THR A 1 97 ? -5.996 10.130 20.295 1.00 44.28 97 THR A CA 1
ATOM 780 C C . THR A 1 97 ? -4.784 9.821 21.134 1.00 44.28 97 THR A C 1
ATOM 782 O O . THR A 1 97 ? -4.137 8.795 20.945 1.00 44.28 97 THR A O 1
ATOM 785 N N . THR A 1 98 ? -4.367 10.827 21.901 1.00 50.97 98 THR A N 1
ATOM 786 C CA . THR A 1 98 ? -3.547 10.645 23.080 1.00 50.97 98 THR A CA 1
ATOM 787 C C . THR A 1 98 ? -4.288 9.610 23.907 1.00 50.97 98 THR A C 1
ATOM 789 O O . THR A 1 98 ? -5.204 9.939 24.651 1.00 50.97 98 THR A O 1
ATOM 792 N N . ASP A 1 99 ? -3.960 8.353 23.662 1.00 41.75 99 ASP A N 1
ATOM 793 C CA . ASP A 1 99 ? -4.165 7.262 24.589 1.00 41.75 99 ASP A CA 1
ATOM 794 C C . ASP A 1 99 ? -2.751 6.907 25.059 1.00 41.75 99 ASP A C 1
ATOM 796 O O . ASP A 1 99 ? -2.057 6.060 24.495 1.00 41.75 99 ASP A O 1
ATOM 800 N N . GLN A 1 100 ? -2.275 7.749 25.977 1.00 39.94 100 GLN A N 1
ATOM 801 C CA . GLN A 1 100 ? -1.252 7.439 26.970 1.00 39.94 100 GLN A CA 1
ATOM 802 C C . GLN A 1 100 ? -1.979 7.424 28.310 1.00 39.94 100 GLN A C 1
ATOM 804 O O . GLN A 1 100 ? -2.769 8.374 28.531 1.00 39.94 100 GLN A O 1
#

Sequence (100 aa):
MKGSSQRRGFHRKWGPREPGPPRPREWEVLLLLRQGLEDDEIARRMGITASTVRGHIYRLRDRLGIASRAELLQRIPWEQCPPELQARAALASPPPTTDQ

Organism: NCBI:txid2045280

Mean predicted aligned error: 9.38 Å

Radius of gyration: 14.66 Å; Cα contacts (8 Å, |Δi|>4): 57; chains: 1; bounding box: 27×32×44 Å

Nearest PDB structures (foldseek):
  1je8-assembly2_E  TM=8.705E-01  e=1.050E-02  Escherichia coli
  3p7n-assembly2_B  TM=9.482E-01  e=2.223E-02  Erythrobacter litoralis HTCC2594
  1zn2-assembly1_A  TM=8.788E-01  e=5.926E-02  Pseudomonas fluorescens
  6eo3-assembly1_A  TM=8.959E-01  e=1.990E-01  Salmonella enterica subsp. enterica serovar Typhimurium
  3qp6-assembly1_A-2  TM=7.790E-01  e=2.507E-01  Chromobacterium violaceum

pLDDT: mean 75.56, std 17.56, range [30.19, 92.06]

InterPro domains:
  IPR000792 Transcription regulator LuxR, C-terminal [PF00196] (24-73)
  IPR000792 Transcription regulator LuxR, C-terminal [PR00038] (22-36)
  IPR000792 Transcription regulator LuxR, C-terminal [PR00038] (36-52)
  IPR000792 Transcription regulator LuxR, C-terminal [PR00038] (52-64)
  IPR000792 Transcription regulator LuxR, C-terminal [PS50043] (18-80)
  IPR000792 Transcription regulator LuxR, C-terminal [SM00421] (19-76)
  IPR000792 Transcription regulator LuxR, C-terminal [cd06170] (27-73)
  IPR016032 Signal transduction response regulator, C-terminal effector [SSF46894] (24-75)
  IPR036388 Winged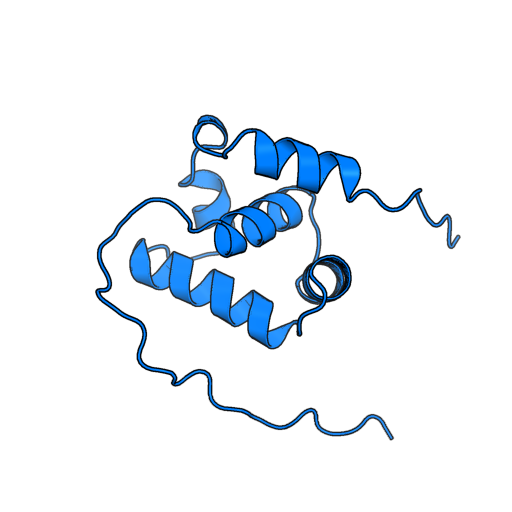 helix-like DNA-binding domain superfamily [G3DSA:1.10.10.10] (23-77)

Solvent-accessible surface area (backbone atoms only — not comparable to full-atom values): 6426 Å² total; per-residue (Å²): 140,81,81,83,80,69,91,72,75,90,77,68,84,76,70,88,72,69,67,69,80,75,51,75,73,43,44,55,50,50,58,41,46,72,72,68,50,50,52,60,58,47,9,63,77,70,75,55,48,40,68,54,44,51,50,46,55,49,52,54,24,64,42,66,74,43,93,43,75,67,56,48,63,68,75,50,65,72,87,76,54,57,65,72,55,52,51,50,59,63,67,61,54,69,72,83,75,83,83,124

Secondary structure (DSSP, 8-state):
---------S-S--------SPPHHHHHHHHHHHTT--HHHHHHHHTS-HHHHHHHHHHHHHHHT---HHHHHHHS-GGGS-HHHHHHHHHT--------